Protein AF-A0A1G1ZA87-F1 (afdb_monomer_lite)

Secondary structure (DSSP, 8-state):
-EEPPSEE-TTSSSEE-TT-EEEEEEEEEEEEES-B--TTS-SSS---------BTTTTB--S----GGGGB-TT-EEEEEEEEEEEE-GGGEEEEEETTS-TTTSEEE--

Radius of gyration: 16.91 Å; chains: 1; bounding box: 43×26×42 Å

Sequence (111 aa):
MFTTYAGTSPSGYSTVSEGVTGSIVGGYVVSVHGTFNAGNLPTDGYLGTFDRECDPDTSSCPGFYQTWTNYFETGFTWDYVDWGWVYKAGNNGTWLNQDNVAAADSGDITD

pLDDT: mean 91.12, std 5.93, range [71.5, 97.44]

Foldseek 3Di:
DDWDDWDQWQLNPATAHTGQDWDKDWFFDKDKAADFACDPHDPDDDQDDDDQPQDPVVSHRDDDGDDPVNRGDPPMDMDTPWIWMWTDSDVQWIAIDTPPDDSVRRIIGHD

Structure (mmCIF, N/CA/C/O backbone):
data_AF-A0A1G1ZA87-F1
#
_entry.id   AF-A0A1G1ZA87-F1
#
loop_
_atom_site.group_PDB
_atom_site.id
_atom_site.type_symbol
_atom_site.label_atom_id
_atom_site.label_alt_id
_atom_site.label_comp_id
_atom_site.label_asym_id
_atom_site.label_entity_id
_atom_site.label_seq_id
_atom_site.pdbx_PDB_ins_code
_atom_site.Cartn_x
_atom_site.Cartn_y
_atom_site.Cartn_z
_atom_site.occupancy
_atom_site.B_iso_or_equiv
_atom_site.auth_seq_id
_atom_site.auth_comp_id
_atom_site.auth_asym_id
_atom_site.auth_atom_id
_atom_site.pdbx_PDB_model_num
ATOM 1 N N . MET A 1 1 ? 4.746 -0.055 10.802 1.00 86.44 1 MET A N 1
ATOM 2 C CA . MET A 1 1 ? 3.896 0.312 11.958 1.00 86.44 1 MET A CA 1
ATOM 3 C C . MET A 1 1 ? 2.982 1.435 11.496 1.00 86.44 1 MET A C 1
ATOM 5 O O . MET A 1 1 ? 3.328 2.075 10.512 1.00 86.44 1 MET A O 1
ATOM 9 N N . PHE A 1 2 ? 1.831 1.639 12.128 1.00 89.19 2 PHE A N 1
ATOM 10 C CA . PHE A 1 2 ? 1.003 2.828 11.913 1.00 89.19 2 PHE A CA 1
ATOM 11 C C . PHE A 1 2 ? 0.558 3.404 13.259 1.00 89.19 2 PHE A C 1
ATOM 13 O O . PHE A 1 2 ? 0.548 2.678 14.259 1.00 89.19 2 PHE A O 1
ATOM 20 N N . THR A 1 3 ? 0.149 4.669 13.230 1.00 91.38 3 THR A N 1
ATOM 21 C CA . THR A 1 3 ? -0.517 5.380 14.324 1.00 91.38 3 THR A CA 1
ATOM 22 C C . THR A 1 3 ? -1.748 6.076 13.748 1.00 91.38 3 THR A C 1
ATOM 24 O O . THR A 1 3 ? -1.669 6.637 12.656 1.00 91.38 3 THR A O 1
ATOM 27 N N . THR A 1 4 ? -2.890 5.999 14.427 1.00 91.75 4 THR A N 1
ATOM 28 C CA . THR A 1 4 ? -4.134 6.643 13.985 1.00 91.75 4 THR A CA 1
ATOM 29 C C . THR A 1 4 ? -4.162 8.128 14.320 1.00 91.75 4 THR A C 1
ATOM 31 O O . THR A 1 4 ? -3.604 8.569 15.327 1.00 91.75 4 THR A O 1
ATOM 34 N N . TYR A 1 5 ? -4.901 8.873 13.503 1.00 90.50 5 TYR A N 1
ATOM 35 C CA . TYR A 1 5 ? -5.414 10.198 13.836 1.00 90.50 5 TYR A CA 1
ATOM 36 C C . TYR A 1 5 ? -6.838 10.062 14.375 1.00 90.50 5 TYR A C 1
ATOM 38 O O . TYR A 1 5 ? -7.551 9.130 13.998 1.00 90.50 5 TYR A O 1
ATOM 46 N N . ALA A 1 6 ? -7.254 10.986 15.241 1.00 93.75 6 ALA A N 1
ATOM 47 C CA . ALA A 1 6 ? -8.618 10.988 15.754 1.00 93.75 6 ALA A CA 1
ATOM 48 C C . ALA A 1 6 ? -9.621 11.263 14.623 1.00 93.75 6 ALA A C 1
ATOM 50 O O . ALA A 1 6 ? -9.469 12.230 13.875 1.00 93.75 6 ALA A O 1
ATOM 51 N N . GLY A 1 7 ? -10.671 10.451 14.518 1.00 93.12 7 GLY A N 1
ATOM 52 C CA . GLY A 1 7 ? -11.695 10.656 13.499 1.00 93.12 7 GLY A CA 1
ATOM 53 C C . GLY A 1 7 ? -12.652 9.487 13.331 1.00 93.12 7 GLY A C 1
ATOM 54 O O . GLY A 1 7 ? -12.770 8.617 14.193 1.00 93.12 7 GLY A O 1
ATOM 55 N N . THR A 1 8 ? -13.358 9.485 12.203 1.00 94.75 8 THR A N 1
ATOM 56 C CA . THR A 1 8 ? -14.202 8.363 11.788 1.00 94.75 8 THR A CA 1
ATOM 57 C C . THR A 1 8 ? -13.342 7.111 11.611 1.00 94.75 8 THR A C 1
ATOM 59 O O . THR A 1 8 ? -12.317 7.149 10.932 1.00 94.75 8 THR A O 1
ATOM 62 N N . SER A 1 9 ? -13.767 6.007 12.222 1.00 93.75 9 SER A N 1
ATOM 63 C CA . SER A 1 9 ? -13.155 4.683 12.041 1.00 93.75 9 SER A CA 1
ATOM 64 C C . SER A 1 9 ? -13.160 4.256 10.562 1.00 93.75 9 SER A C 1
ATOM 66 O O . SER A 1 9 ? -14.030 4.706 9.807 1.00 93.75 9 SER A O 1
ATOM 68 N N . PRO A 1 10 ? -12.238 3.382 10.120 1.00 92.12 10 PRO A N 1
ATOM 69 C CA . PRO A 1 10 ? -12.184 2.939 8.727 1.00 92.12 10 PRO A CA 1
ATOM 70 C C . PRO A 1 10 ? -13.489 2.343 8.178 1.00 92.12 10 PRO A C 1
ATOM 72 O O . PRO A 1 10 ? -13.784 2.524 6.997 1.00 92.12 10 PRO A O 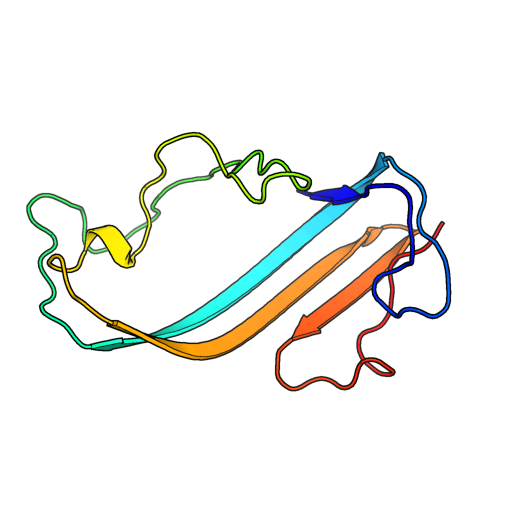1
ATOM 75 N N . SER A 1 11 ? -14.290 1.668 9.011 1.00 89.12 11 SER A N 1
ATOM 76 C CA . SER A 1 11 ? -15.594 1.135 8.586 1.00 89.12 11 SER A CA 1
ATOM 77 C C . SER A 1 11 ? -16.661 2.213 8.351 1.00 89.12 11 SER A C 1
ATOM 79 O O . SER A 1 11 ? -17.671 1.961 7.694 1.00 89.12 11 SER A O 1
ATOM 81 N N . GLY A 1 12 ? -16.468 3.413 8.903 1.00 89.69 12 GLY A N 1
ATOM 82 C CA . GLY A 1 12 ? -17.453 4.490 8.879 1.00 89.69 12 GLY A CA 1
ATOM 83 C C . GLY A 1 12 ? -18.552 4.386 9.942 1.00 89.69 12 GLY A C 1
ATOM 84 O O . GLY A 1 12 ? -19.368 5.302 10.037 1.00 89.69 12 GLY A O 1
ATOM 85 N N . TYR A 1 13 ? -18.593 3.318 10.749 1.00 88.44 13 TYR A N 1
ATOM 86 C CA . TYR A 1 13 ? -19.673 3.081 11.721 1.00 88.44 13 TYR A CA 1
ATOM 87 C C . TYR A 1 13 ? -19.356 3.548 13.151 1.00 88.44 13 TYR A C 1
ATOM 89 O O . TYR A 1 13 ? -20.256 3.595 13.990 1.00 88.44 13 TYR A O 1
ATOM 97 N N . SER A 1 14 ? -18.101 3.901 13.433 1.00 92.38 14 SER A N 1
ATOM 98 C CA . SER A 1 14 ? -17.620 4.356 14.744 1.00 92.38 14 SER A CA 1
ATOM 99 C C . SER A 1 14 ? -16.551 5.454 14.607 1.00 92.38 14 SER A C 1
ATOM 101 O O . SER A 1 14 ? -16.317 5.991 13.519 1.00 92.38 14 SER A O 1
ATOM 103 N N . THR A 1 15 ? -15.869 5.769 15.704 1.00 95.25 15 THR A N 1
ATOM 104 C CA . THR A 1 15 ? -14.675 6.616 15.761 1.00 95.25 15 THR A CA 1
ATOM 105 C C . THR A 1 15 ? -13.455 5.829 16.230 1.00 95.25 15 THR A C 1
ATOM 107 O O . THR A 1 15 ? -13.580 4.788 16.875 1.00 95.25 15 THR A O 1
ATOM 110 N N . VAL A 1 16 ? -12.277 6.362 15.930 1.00 95.38 16 VAL A N 1
ATOM 111 C CA . VAL A 1 16 ? -10.995 5.931 16.489 1.00 95.38 16 VAL A CA 1
ATOM 112 C C . VAL A 1 16 ? -10.287 7.149 17.070 1.00 95.38 16 VAL A C 1
ATOM 114 O O . VAL A 1 16 ? -10.319 8.230 16.475 1.00 95.38 16 VAL A O 1
ATOM 117 N N . SER A 1 17 ? -9.682 7.002 18.243 1.00 94.75 17 SER A N 1
ATOM 118 C CA . SER A 1 17 ? -8.891 8.048 18.880 1.00 94.75 17 SER A CA 1
ATOM 119 C C . SER A 1 17 ? -7.532 8.188 18.204 1.00 94.75 17 SER A C 1
ATOM 121 O O . SER A 1 17 ? -7.028 7.281 17.538 1.00 94.75 17 SER A O 1
ATOM 123 N N . GLU A 1 18 ? -6.911 9.348 18.390 1.00 94.19 18 GLU A N 1
ATOM 124 C CA . GLU A 1 18 ? -5.513 9.543 18.027 1.00 94.19 18 GLU A CA 1
ATOM 125 C C . GLU A 1 18 ? -4.619 8.627 18.872 1.00 94.19 18 GLU A C 1
ATOM 127 O O . GLU A 1 18 ? -4.842 8.450 20.071 1.00 94.19 18 GLU A O 1
ATOM 132 N N . GLY A 1 19 ? -3.582 8.063 18.254 1.00 93.56 19 GLY A N 1
ATOM 133 C CA . GLY A 1 19 ? -2.556 7.314 18.977 1.00 93.56 19 GLY A CA 1
ATOM 134 C C . GLY A 1 19 ? -2.798 5.809 19.098 1.00 93.56 19 GLY A C 1
ATOM 135 O O . GLY A 1 19 ? -1.963 5.127 19.696 1.00 93.56 19 GLY A O 1
ATOM 136 N N . VAL A 1 20 ? -3.865 5.250 18.512 1.00 94.88 20 VAL A N 1
ATOM 137 C CA . VAL A 1 20 ? -3.977 3.791 18.358 1.00 94.88 20 VAL A CA 1
ATOM 138 C C . VAL A 1 20 ? -2.857 3.334 17.429 1.00 94.88 20 VAL A C 1
ATOM 140 O O . VAL A 1 20 ? -2.709 3.831 16.312 1.00 94.88 20 VAL A O 1
ATOM 143 N N . THR A 1 21 ? -2.038 2.396 17.900 1.00 94.56 21 THR A N 1
ATOM 144 C CA . THR A 1 21 ? -0.871 1.910 17.156 1.00 94.56 21 THR A CA 1
ATOM 145 C C . THR A 1 21 ? -1.070 0.486 16.679 1.00 94.56 21 THR A C 1
ATOM 147 O O . THR A 1 21 ? -1.794 -0.310 17.279 1.00 94.56 21 THR A O 1
ATOM 150 N N . GLY A 1 22 ? -0.397 0.138 15.587 1.00 94.19 22 GLY A N 1
ATOM 151 C CA . GLY A 1 22 ? -0.505 -1.204 15.049 1.00 94.19 22 GLY A CA 1
ATOM 152 C C . GLY A 1 22 ? 0.518 -1.556 13.985 1.00 94.19 22 GLY A C 1
ATOM 153 O O . GLY A 1 22 ? 1.466 -0.825 13.679 1.00 94.19 22 GLY A O 1
ATOM 154 N N . SER A 1 23 ? 0.314 -2.733 13.405 1.00 94.75 23 SER A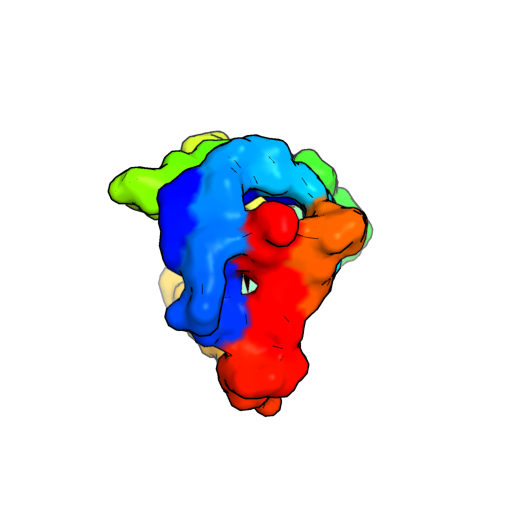 N 1
ATOM 155 C CA . SER A 1 23 ? 1.089 -3.220 12.266 1.00 94.75 23 SER A CA 1
ATOM 156 C C . 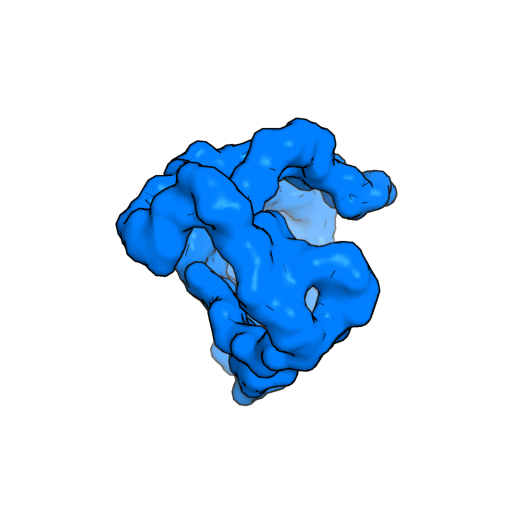SER A 1 23 ? 0.241 -3.201 11.005 1.00 94.75 23 SER A C 1
ATOM 158 O O . SER A 1 23 ? -0.957 -3.464 11.048 1.00 94.75 23 SER A O 1
ATOM 160 N N . ILE A 1 24 ? 0.885 -2.891 9.886 1.00 93.19 24 ILE A N 1
ATOM 161 C CA . ILE A 1 24 ? 0.299 -2.973 8.555 1.00 93.19 24 ILE A CA 1
ATOM 162 C C . ILE A 1 24 ? 1.074 -4.035 7.783 1.00 93.19 24 ILE A C 1
ATOM 164 O O . ILE A 1 24 ? 2.307 -4.053 7.817 1.00 93.19 24 ILE A O 1
ATOM 168 N N . VAL A 1 25 ? 0.356 -4.939 7.125 1.00 95.00 25 VAL A N 1
ATOM 169 C CA . VAL A 1 25 ? 0.937 -5.944 6.231 1.00 95.00 25 VAL A CA 1
ATOM 170 C C . VAL A 1 25 ? 0.117 -5.963 4.959 1.00 95.00 25 VAL A C 1
ATOM 172 O O . VAL A 1 25 ? -1.106 -6.031 5.020 1.00 95.00 25 VAL A O 1
ATOM 175 N N . GLY A 1 26 ? 0.779 -5.909 3.814 1.00 94.44 26 GLY A N 1
ATOM 176 C CA . GLY A 1 26 ? 0.094 -5.900 2.536 1.00 94.44 26 GLY A CA 1
ATOM 177 C C . GLY A 1 26 ? 1.024 -5.556 1.395 1.00 94.44 26 GLY A C 1
ATOM 178 O O . GLY A 1 26 ? 2.250 -5.575 1.537 1.00 94.44 26 GLY A O 1
ATOM 179 N N . GLY A 1 27 ? 0.414 -5.251 0.264 1.00 93.56 27 GLY A N 1
ATOM 180 C CA . GLY A 1 27 ? 1.113 -4.897 -0.950 1.00 93.56 27 GLY A CA 1
ATOM 181 C C . GLY A 1 27 ? 0.142 -4.728 -2.101 1.00 93.56 27 GLY A C 1
ATOM 182 O O . GLY A 1 27 ? -1.075 -4.665 -1.928 1.00 93.56 27 GLY A O 1
ATOM 183 N N . TYR A 1 28 ? 0.712 -4.650 -3.290 1.00 94.62 28 TYR A N 1
ATOM 184 C CA . TYR A 1 28 ? -0.038 -4.512 -4.521 1.00 94.62 28 TYR A CA 1
ATOM 185 C C . TYR A 1 28 ? 0.692 -5.204 -5.659 1.00 94.62 28 TYR A C 1
ATOM 187 O O . TYR A 1 28 ? 1.914 -5.367 -5.640 1.00 94.62 28 TYR A O 1
ATOM 195 N N . VAL A 1 29 ? -0.084 -5.570 -6.668 1.00 94.69 29 VAL A N 1
ATOM 196 C CA . VAL A 1 29 ? 0.388 -6.031 -7.964 1.00 94.69 29 VAL A CA 1
ATOM 197 C C . VAL A 1 29 ? 0.019 -4.966 -8.983 1.00 94.69 29 VAL A C 1
ATOM 199 O O . VAL A 1 29 ? -1.116 -4.490 -9.023 1.00 94.69 29 VAL A O 1
ATOM 202 N N . VAL A 1 30 ? 0.985 -4.586 -9.812 1.00 95.62 30 VAL A N 1
ATOM 203 C CA . VAL A 1 30 ? 0.787 -3.608 -10.885 1.00 95.62 30 VAL A CA 1
ATOM 204 C C . VAL A 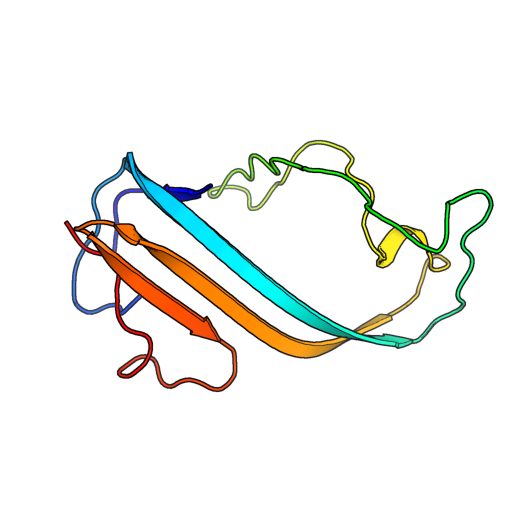1 30 ? 1.198 -4.195 -12.225 1.00 95.62 30 VAL A C 1
ATOM 206 O O . VAL A 1 30 ? 2.132 -4.994 -12.305 1.00 95.62 30 VAL A O 1
ATOM 209 N N . SER A 1 31 ? 0.513 -3.765 -13.279 1.00 96.56 31 SER A N 1
ATOM 210 C CA . SER A 1 31 ? 0.984 -3.907 -14.655 1.00 96.56 31 SER A CA 1
ATOM 211 C C . SER A 1 31 ? 1.723 -2.633 -15.029 1.00 96.56 31 SER A C 1
ATOM 213 O O . SER A 1 31 ? 1.177 -1.544 -14.883 1.00 96.56 31 SER A O 1
ATOM 215 N N . VAL A 1 32 ? 2.971 -2.756 -15.479 1.00 96.81 32 VAL A N 1
ATOM 216 C CA . VAL A 1 32 ? 3.801 -1.605 -15.857 1.00 96.81 32 VAL A CA 1
ATOM 217 C C . VAL A 1 32 ? 3.930 -1.545 -17.374 1.00 96.81 32 VAL A C 1
ATOM 219 O O . VAL A 1 32 ? 4.263 -2.539 -18.021 1.00 96.81 32 VAL A O 1
ATOM 222 N N . HIS A 1 33 ? 3.699 -0.363 -17.936 1.00 97.00 33 HIS A N 1
ATOM 223 C CA . HIS A 1 33 ? 3.814 -0.073 -19.357 1.00 97.00 33 HIS A CA 1
ATOM 224 C C . HIS A 1 33 ? 4.947 0.933 -19.573 1.00 97.00 33 HIS A C 1
ATOM 226 O O . HIS A 1 33 ? 4.799 2.134 -19.352 1.00 97.00 33 HIS A O 1
ATOM 232 N N . GLY A 1 34 ? 6.109 0.437 -19.986 1.00 96.00 34 GLY A N 1
ATOM 233 C CA . GLY A 1 34 ? 7.292 1.261 -20.209 1.00 96.00 34 GLY A CA 1
ATOM 234 C C . GLY A 1 34 ? 8.546 0.424 -20.424 1.00 96.00 34 GLY A C 1
ATOM 235 O O . GLY A 1 34 ? 8.487 -0.804 -20.515 1.00 96.00 34 GLY A O 1
ATOM 236 N N . THR A 1 35 ? 9.689 1.098 -20.495 1.00 97.44 35 THR A N 1
ATOM 237 C CA . THR A 1 35 ? 10.995 0.452 -20.646 1.00 97.44 35 THR A CA 1
ATOM 238 C C . THR A 1 35 ? 11.583 0.148 -19.274 1.00 97.44 35 THR A C 1
ATOM 240 O O . THR A 1 35 ? 11.813 1.064 -18.483 1.00 97.44 35 THR A O 1
ATOM 243 N N . PHE A 1 36 ? 11.859 -1.127 -19.000 1.00 96.12 36 PHE A N 1
ATOM 244 C CA . PHE A 1 36 ? 12.657 -1.519 -17.841 1.00 96.12 36 PHE A CA 1
ATOM 245 C C . PHE A 1 36 ? 14.117 -1.098 -18.046 1.00 96.12 36 PHE A C 1
ATOM 247 O O . PHE A 1 36 ? 14.758 -1.502 -19.017 1.00 96.12 36 PHE A O 1
ATOM 254 N N . ASN A 1 37 ? 14.645 -0.304 -17.120 1.00 95.75 37 ASN A N 1
ATOM 255 C CA . ASN A 1 37 ? 16.023 0.165 -17.102 1.00 95.75 37 ASN A CA 1
ATOM 256 C C . ASN A 1 37 ? 16.490 0.308 -15.648 1.00 95.75 37 ASN A C 1
ATOM 258 O O . ASN A 1 37 ? 16.277 1.328 -14.998 1.00 95.75 37 ASN A O 1
ATOM 262 N N . ALA A 1 38 ? 17.139 -0.736 -15.135 1.00 93.06 38 ALA A N 1
ATOM 263 C CA . ALA A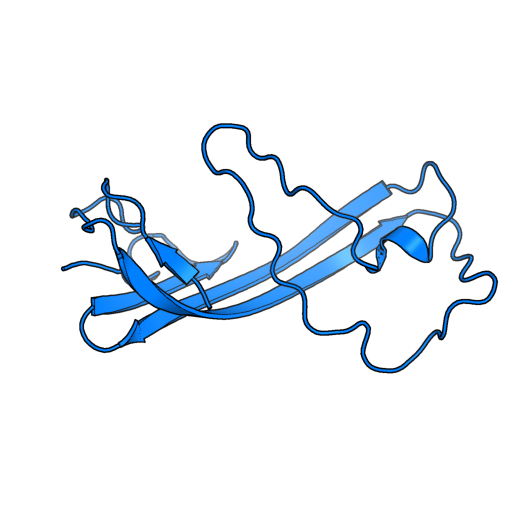 1 38 ? 17.649 -0.752 -13.767 1.00 93.06 38 ALA A CA 1
ATOM 264 C C . ALA A 1 38 ? 18.933 0.078 -13.578 1.00 93.06 38 ALA A C 1
ATOM 266 O O . ALA A 1 38 ? 19.349 0.303 -12.444 1.00 93.06 38 ALA A O 1
ATOM 267 N N . GLY A 1 39 ? 19.607 0.511 -14.652 1.00 92.81 39 GLY A N 1
ATOM 268 C CA . GLY A 1 39 ? 20.936 1.120 -14.555 1.00 92.81 39 GLY A CA 1
ATOM 269 C C . GLY A 1 39 ? 21.910 0.248 -13.747 1.00 92.81 39 GLY A C 1
ATOM 270 O O . GLY A 1 39 ? 22.195 -0.884 -14.127 1.00 92.81 39 GLY A O 1
ATOM 271 N N . ASN A 1 40 ? 22.392 0.777 -12.617 1.00 91.94 40 ASN A N 1
ATOM 272 C CA . ASN A 1 40 ? 23.284 0.075 -11.679 1.00 91.94 40 ASN A CA 1
ATOM 273 C C . ASN A 1 40 ? 22.555 -0.494 -10.441 1.00 91.94 40 ASN A C 1
ATOM 275 O O . ASN A 1 40 ? 23.207 -0.897 -9.477 1.00 91.94 40 ASN A O 1
ATOM 279 N N . LEU A 1 41 ? 21.221 -0.467 -10.416 1.00 91.31 41 LEU A N 1
ATOM 280 C CA . LEU A 1 41 ? 20.428 -0.934 -9.282 1.00 91.31 41 LEU A CA 1
ATOM 281 C C . LEU A 1 41 ? 20.387 -2.473 -9.241 1.00 91.31 41 LEU A C 1
ATOM 283 O O . LEU A 1 41 ? 20.206 -3.100 -10.289 1.00 91.31 41 LEU A O 1
ATOM 287 N N . PRO A 1 42 ? 20.489 -3.102 -8.052 1.00 91.44 42 PRO A N 1
ATOM 288 C CA . PRO A 1 42 ? 20.233 -4.533 -7.900 1.00 91.44 42 PRO A CA 1
ATOM 289 C C . PRO A 1 42 ? 18.819 -4.876 -8.374 1.00 91.44 42 PRO A C 1
ATOM 291 O O . PRO A 1 42 ? 17.874 -4.178 -8.017 1.00 91.44 42 PRO A O 1
ATOM 294 N N . THR A 1 43 ? 18.664 -5.930 -9.174 1.00 92.31 43 THR A N 1
ATOM 295 C CA . THR A 1 43 ? 17.358 -6.335 -9.740 1.00 92.31 43 THR A CA 1
ATOM 296 C C . THR A 1 43 ? 16.649 -7.410 -8.918 1.00 92.31 43 THR A C 1
ATOM 298 O O . THR A 1 43 ? 15.515 -7.775 -9.220 1.00 92.31 43 THR A O 1
ATOM 301 N N . ASP A 1 44 ? 17.290 -7.868 -7.847 1.00 90.38 44 ASP A N 1
ATOM 302 C CA . ASP A 1 44 ? 16.753 -8.801 -6.872 1.00 90.38 44 ASP A CA 1
ATOM 303 C C . ASP A 1 44 ? 17.138 -8.375 -5.448 1.00 90.38 44 ASP A C 1
ATOM 305 O O . ASP A 1 44 ? 18.043 -7.563 -5.228 1.00 90.38 44 ASP A O 1
ATOM 309 N N . GLY A 1 45 ? 16.407 -8.917 -4.475 1.00 89.31 45 GLY A N 1
ATOM 310 C CA . GLY A 1 45 ? 16.668 -8.707 -3.057 1.00 89.31 45 GLY A CA 1
ATOM 311 C C . GLY A 1 45 ? 15.714 -7.726 -2.380 1.00 89.31 45 GLY A C 1
ATOM 312 O O . GLY A 1 45 ? 14.554 -7.569 -2.758 1.00 89.31 45 GLY A O 1
ATOM 313 N N . TYR A 1 46 ? 16.203 -7.126 -1.298 1.00 88.56 46 TYR A N 1
ATOM 314 C CA . TYR A 1 46 ? 15.431 -6.290 -0.386 1.00 88.56 46 TYR A CA 1
ATOM 315 C C . TYR A 1 46 ? 15.795 -4.818 -0.576 1.00 88.56 46 TYR A C 1
ATOM 317 O O . TYR A 1 46 ? 16.946 -4.442 -0.369 1.00 88.56 46 TYR A O 1
ATOM 325 N N . LEU A 1 47 ? 14.817 -3.980 -0.934 1.00 86.75 47 LEU A N 1
ATOM 326 C CA . LEU A 1 47 ? 15.046 -2.542 -1.133 1.00 86.75 47 LEU A CA 1
ATOM 327 C C . LEU A 1 47 ? 15.300 -1.788 0.176 1.00 86.75 47 LEU A C 1
ATOM 329 O O . LEU A 1 47 ? 15.926 -0.732 0.152 1.00 86.75 47 LEU A O 1
ATOM 333 N N . GLY A 1 48 ? 14.850 -2.327 1.309 1.00 87.12 48 GLY A N 1
ATOM 334 C CA . GLY A 1 48 ? 15.028 -1.712 2.619 1.00 87.12 48 GLY A CA 1
ATOM 335 C C . GLY A 1 48 ? 13.730 -1.594 3.409 1.00 87.12 48 GLY A C 1
ATOM 336 O O . GLY A 1 48 ? 12.635 -1.844 2.904 1.00 87.12 48 GLY A O 1
ATOM 337 N N . THR A 1 49 ? 13.883 -1.210 4.677 1.00 85.38 49 THR A N 1
ATOM 338 C CA . THR A 1 49 ? 12.775 -0.794 5.540 1.00 85.38 49 THR A CA 1
ATOM 339 C C . THR A 1 49 ? 12.686 0.719 5.462 1.00 85.38 49 THR A C 1
ATOM 341 O O . THR A 1 49 ? 13.674 1.395 5.742 1.00 85.38 49 THR A O 1
ATOM 344 N N . PHE A 1 50 ? 11.516 1.244 5.121 1.00 83.12 50 PHE A N 1
ATOM 345 C CA . PHE A 1 50 ? 11.289 2.682 5.045 1.00 83.12 50 PHE A CA 1
ATOM 346 C C . PHE A 1 50 ? 10.126 3.056 5.955 1.00 83.12 50 PHE A C 1
ATOM 348 O O . PHE A 1 50 ? 9.070 2.424 5.890 1.00 83.12 50 PHE A O 1
ATOM 355 N N . ASP A 1 51 ? 10.321 4.085 6.773 1.00 81.50 51 ASP A N 1
ATOM 356 C CA . ASP A 1 51 ? 9.211 4.856 7.315 1.00 81.50 51 ASP A CA 1
ATOM 357 C C . ASP A 1 51 ? 8.960 6.011 6.348 1.00 81.50 51 ASP A C 1
ATOM 359 O O . ASP A 1 51 ? 9.897 6.719 5.978 1.00 81.50 51 ASP A O 1
ATOM 363 N N . ARG A 1 52 ? 7.728 6.133 5.854 1.00 75.31 52 ARG A N 1
ATOM 364 C CA . ARG A 1 52 ? 7.399 7.185 4.889 1.00 75.31 52 ARG A CA 1
ATOM 365 C C . ARG A 1 52 ? 7.074 8.512 5.564 1.00 75.31 52 ARG A C 1
ATOM 367 O O . ARG A 1 52 ? 7.032 9.500 4.837 1.00 75.31 52 ARG A O 1
ATOM 374 N N . GLU A 1 53 ? 6.801 8.508 6.877 1.00 76.19 53 GLU A N 1
ATOM 375 C CA . GLU A 1 53 ? 6.403 9.686 7.667 1.00 76.19 53 GLU A CA 1
ATOM 376 C C . GLU A 1 53 ? 5.478 10.631 6.881 1.00 76.19 53 GLU A C 1
ATOM 378 O O . GLU A 1 53 ? 5.694 11.841 6.813 1.00 76.19 53 GLU A O 1
ATOM 383 N N . CYS A 1 54 ? 4.482 10.056 6.196 1.00 79.31 54 CYS A N 1
ATOM 384 C CA . CYS A 1 54 ? 3.612 10.839 5.335 1.00 79.31 54 CYS A CA 1
ATOM 385 C C . CYS A 1 54 ? 2.784 11.789 6.194 1.00 79.31 54 CYS A C 1
ATOM 387 O O . CYS A 1 54 ? 2.097 11.354 7.117 1.00 79.31 54 CYS A O 1
ATOM 389 N N . ASP A 1 55 ? 2.822 13.067 5.845 1.00 80.81 55 ASP A N 1
ATOM 390 C CA . ASP A 1 55 ? 1.934 14.070 6.399 1.00 80.81 55 ASP A CA 1
ATOM 391 C C . ASP A 1 55 ? 0.524 13.842 5.823 1.00 80.81 55 ASP A C 1
ATOM 393 O O . ASP A 1 55 ? 0.333 13.960 4.603 1.00 80.81 55 ASP A O 1
ATOM 397 N N . PRO A 1 56 ? -0.466 13.487 6.662 1.00 73.38 56 PRO A N 1
ATOM 398 C CA . PRO A 1 56 ? -1.825 13.223 6.205 1.00 73.38 56 PRO A CA 1
ATOM 399 C C . PRO A 1 56 ? -2.522 14.481 5.674 1.00 73.38 56 PRO A C 1
ATOM 401 O O . PRO A 1 56 ? -3.376 14.361 4.797 1.00 73.38 56 PRO A O 1
ATOM 404 N N . ASP A 1 57 ? -2.152 15.674 6.150 1.00 80.12 57 ASP A N 1
ATOM 405 C CA . ASP A 1 57 ? -2.814 16.931 5.792 1.00 80.12 57 ASP A CA 1
ATOM 406 C C . ASP A 1 57 ? -2.398 17.393 4.394 1.00 80.12 57 ASP A C 1
ATOM 408 O O . ASP A 1 57 ? -3.183 17.991 3.655 1.00 80.12 57 ASP A O 1
ATOM 412 N N . THR A 1 58 ? -1.156 17.094 4.004 1.00 83.56 58 THR A N 1
ATOM 413 C CA . THR A 1 58 ? -0.600 17.477 2.699 1.00 83.56 58 THR A CA 1
ATOM 414 C C . THR A 1 58 ? -0.479 16.314 1.719 1.00 83.56 58 THR A C 1
ATOM 416 O O . THR A 1 58 ? -0.168 16.537 0.548 1.00 83.56 58 THR A O 1
ATOM 419 N N . SER A 1 59 ? -0.718 15.075 2.167 1.00 77.44 59 SER A N 1
ATOM 420 C CA . SER A 1 59 ? -0.434 13.846 1.408 1.00 77.44 59 SER A CA 1
ATOM 421 C C . SER A 1 59 ? 1.016 13.774 0.901 1.00 77.44 59 SER A C 1
ATOM 423 O O . SER A 1 59 ? 1.313 13.120 -0.102 1.00 77.44 59 SER A O 1
ATOM 425 N N . SER A 1 60 ? 1.929 14.469 1.582 1.00 82.81 60 SER A N 1
ATOM 426 C CA . SER A 1 60 ? 3.347 14.515 1.252 1.00 82.81 60 SER A CA 1
ATOM 427 C C . SER A 1 60 ? 4.094 13.481 2.079 1.00 82.81 60 SER A C 1
ATOM 429 O O . SER A 1 60 ? 3.971 13.453 3.297 1.00 82.81 60 SER A O 1
ATOM 431 N N . CYS A 1 61 ? 4.904 12.652 1.429 1.00 83.44 61 CYS A N 1
ATOM 432 C CA . CYS A 1 61 ? 5.797 11.708 2.097 1.00 83.44 61 CYS A CA 1
ATOM 433 C C . CYS A 1 61 ? 7.240 12.169 1.855 1.00 83.44 61 CYS A C 1
ATOM 435 O O . CYS A 1 61 ? 7.824 11.788 0.833 1.00 83.44 61 CYS A O 1
ATOM 437 N N . PRO A 1 62 ? 7.787 13.062 2.701 1.00 79.69 62 PRO A N 1
ATOM 438 C CA . PRO A 1 62 ? 9.112 13.627 2.490 1.00 79.69 62 PRO A CA 1
ATOM 439 C C . PRO A 1 62 ? 10.203 12.548 2.551 1.00 79.69 62 PRO A C 1
ATOM 441 O O . PRO A 1 62 ? 10.107 11.567 3.280 1.00 79.69 62 PRO A O 1
ATOM 444 N N . GLY A 1 63 ? 11.275 12.758 1.784 1.00 75.56 63 GLY A N 1
ATOM 445 C CA . GLY A 1 63 ? 12.408 11.835 1.697 1.00 75.56 63 GLY A CA 1
ATOM 446 C C . GLY A 1 63 ? 12.416 10.990 0.421 1.00 75.56 63 GLY A C 1
ATOM 447 O O . GLY A 1 63 ? 11.389 10.730 -0.201 1.00 75.56 63 GLY A O 1
ATOM 448 N N . PHE A 1 64 ? 13.617 10.585 0.005 1.00 71.50 64 PHE A N 1
ATOM 449 C CA . PHE A 1 64 ? 13.794 9.636 -1.091 1.00 71.50 64 PHE A CA 1
ATOM 450 C C . PHE A 1 64 ? 13.890 8.223 -0.521 1.00 71.50 64 PHE A C 1
ATOM 452 O O . PHE A 1 64 ? 14.753 7.945 0.311 1.00 71.50 64 PHE A O 1
ATOM 459 N N . TYR A 1 65 ? 13.049 7.322 -1.013 1.00 83.62 65 TYR A N 1
ATOM 460 C CA . TYR A 1 65 ? 13.166 5.888 -0.784 1.00 83.62 65 TYR A CA 1
ATOM 461 C C . TYR A 1 65 ? 13.097 5.171 -2.127 1.00 83.62 65 TYR A C 1
ATOM 463 O O . TYR A 1 65 ? 12.287 5.511 -2.992 1.00 83.62 65 TYR A O 1
ATOM 471 N N . GLN A 1 66 ? 13.969 4.181 -2.300 1.00 85.50 66 GLN A N 1
ATOM 472 C CA . GLN A 1 66 ? 13.995 3.366 -3.504 1.00 85.50 66 GLN A CA 1
ATOM 473 C C . GLN A 1 66 ? 12.680 2.581 -3.605 1.00 85.50 66 GLN A C 1
ATOM 475 O O . GLN A 1 66 ? 12.285 1.877 -2.676 1.00 85.50 66 GLN A O 1
ATOM 480 N N . THR A 1 67 ? 12.008 2.677 -4.744 1.00 88.19 67 THR A N 1
ATOM 481 C CA . THR A 1 67 ? 10.812 1.898 -5.068 1.00 88.19 67 THR A CA 1
ATOM 482 C C . THR A 1 67 ? 10.978 1.221 -6.422 1.00 88.19 67 THR A C 1
ATOM 484 O O . THR A 1 67 ? 11.923 1.486 -7.166 1.00 88.19 67 THR A O 1
ATOM 487 N N . TRP A 1 68 ? 10.034 0.353 -6.775 1.00 89.69 68 TRP A N 1
ATOM 488 C CA . TRP A 1 68 ? 10.019 -0.300 -8.081 1.00 89.69 68 TRP A CA 1
ATOM 489 C C . TRP A 1 68 ? 9.958 0.701 -9.253 1.00 89.69 68 TRP A C 1
ATOM 491 O O . TRP A 1 68 ? 10.425 0.376 -10.340 1.00 89.69 68 TRP A O 1
ATOM 501 N N . THR A 1 69 ? 9.459 1.930 -9.054 1.00 91.94 69 THR A N 1
ATOM 502 C CA . THR A 1 69 ? 9.380 2.945 -10.124 1.00 91.94 69 THR A CA 1
ATOM 503 C C . THR A 1 69 ? 10.754 3.398 -10.608 1.00 91.94 69 THR A C 1
ATOM 505 O O . THR A 1 69 ? 10.902 3.809 -11.754 1.00 91.94 69 THR A O 1
ATOM 508 N N . ASN A 1 70 ? 11.784 3.274 -9.767 1.00 92.50 70 ASN A N 1
ATOM 509 C CA . ASN A 1 70 ? 13.156 3.625 -10.118 1.00 92.50 70 ASN A CA 1
ATOM 510 C C . ASN A 1 70 ? 13.790 2.669 -11.146 1.00 92.50 70 ASN A C 1
ATOM 512 O O . ASN A 1 70 ? 14.884 2.952 -11.622 1.00 92.50 70 ASN A O 1
ATOM 516 N N . TYR A 1 71 ? 13.134 1.550 -11.467 1.00 94.50 71 TYR A N 1
ATOM 517 C CA . TYR A 1 71 ? 13.596 0.554 -12.438 1.00 94.50 71 TYR A CA 1
ATOM 518 C C . TYR A 1 71 ? 13.043 0.780 -13.849 1.00 94.50 71 TYR A C 1
ATOM 520 O O . TYR A 1 71 ? 13.237 -0.064 -14.724 1.00 94.50 71 TYR A O 1
ATOM 528 N N . PHE A 1 72 ? 12.332 1.883 -14.079 1.00 96.19 72 PHE A N 1
ATOM 529 C CA . PHE A 1 72 ? 11.716 2.200 -15.361 1.00 96.19 72 PHE A CA 1
ATOM 530 C C . PHE A 1 72 ? 12.130 3.591 -15.835 1.00 96.19 72 PHE A C 1
ATOM 532 O O . PHE A 1 72 ? 12.362 4.501 -15.037 1.00 96.19 72 PHE A O 1
ATOM 539 N N . GLU A 1 73 ? 12.226 3.754 -17.152 1.00 96.06 73 GLU A N 1
ATOM 540 C CA . GLU A 1 73 ? 12.498 5.057 -17.761 1.00 96.06 73 GLU A CA 1
ATOM 541 C C . GLU A 1 73 ? 11.367 6.053 -17.486 1.00 96.06 73 GLU A C 1
ATOM 543 O O . GLU A 1 73 ? 10.206 5.679 -17.300 1.00 96.06 73 GLU A O 1
ATOM 548 N N . THR A 1 74 ? 11.693 7.348 -17.478 1.00 94.00 74 THR A N 1
ATOM 549 C CA . THR A 1 74 ? 10.687 8.398 -17.297 1.00 94.00 74 THR A CA 1
ATOM 550 C C . THR A 1 74 ? 9.605 8.307 -18.376 1.00 94.00 74 THR A C 1
ATOM 552 O O . THR A 1 74 ? 9.882 8.043 -19.543 1.00 94.00 74 THR A O 1
ATOM 555 N N . GLY A 1 75 ? 8.349 8.533 -17.983 1.00 94.69 75 GLY A N 1
ATOM 556 C CA . GLY A 1 75 ? 7.198 8.406 -18.882 1.00 94.69 75 GLY A CA 1
ATOM 557 C C . GLY A 1 75 ? 6.564 7.013 -18.924 1.00 94.69 75 GLY A C 1
ATOM 558 O O . GLY A 1 75 ? 5.614 6.825 -19.681 1.00 94.69 75 GLY A O 1
ATOM 559 N N . PHE A 1 76 ? 7.030 6.057 -18.111 1.00 97.00 76 PHE A N 1
ATOM 560 C CA . PHE A 1 76 ? 6.282 4.823 -17.871 1.00 97.00 76 PHE A CA 1
ATOM 561 C C . PHE A 1 76 ? 4.902 5.122 -17.259 1.00 97.00 76 PHE A C 1
ATOM 563 O O . PHE A 1 76 ? 4.733 6.080 -16.498 1.00 97.00 76 PHE A O 1
ATOM 570 N N . THR A 1 77 ? 3.923 4.274 -17.558 1.00 97.12 77 THR A N 1
ATOM 571 C CA . THR A 1 77 ? 2.622 4.250 -16.879 1.00 97.12 77 THR A CA 1
ATOM 572 C C . THR A 1 77 ? 2.424 2.913 -16.182 1.00 97.12 77 THR A C 1
ATOM 574 O O . THR A 1 77 ? 3.174 1.957 -16.403 1.00 97.12 77 THR A O 1
ATOM 577 N N . TRP A 1 78 ? 1.442 2.843 -15.293 1.00 96.25 78 TRP A N 1
ATOM 578 C CA . TRP A 1 78 ? 1.131 1.623 -14.568 1.00 96.25 78 TRP A CA 1
ATOM 579 C C . TRP A 1 78 ? -0.320 1.617 -14.105 1.00 96.25 78 TRP A C 1
ATOM 581 O O . TRP A 1 78 ? -0.900 2.675 -13.861 1.00 96.25 78 TRP A O 1
ATOM 591 N N . ASP A 1 79 ? -0.853 0.414 -13.937 1.00 95.12 79 ASP A N 1
ATOM 592 C CA . ASP A 1 79 ? -2.216 0.167 -13.485 1.00 95.12 79 ASP A CA 1
ATOM 593 C C . ASP A 1 79 ? -2.205 -0.866 -12.355 1.00 95.12 79 ASP A C 1
ATOM 595 O O . ASP A 1 79 ? -1.447 -1.843 -12.400 1.00 95.12 79 ASP A O 1
ATOM 599 N N . TYR A 1 80 ? -3.042 -0.663 -11.335 1.00 92.62 80 TYR A N 1
ATOM 600 C CA . TYR A 1 80 ? -3.263 -1.678 -10.304 1.00 92.62 80 TYR A CA 1
ATOM 601 C C . TYR A 1 80 ? -3.981 -2.885 -10.905 1.00 92.62 80 TYR A C 1
ATOM 603 O O . TYR A 1 80 ? -5.007 -2.746 -11.566 1.00 92.62 80 TYR A O 1
ATOM 611 N N . VAL A 1 81 ? -3.434 -4.070 -10.646 1.00 95.00 81 VAL A N 1
ATOM 612 C CA . VAL A 1 81 ? -4.086 -5.351 -10.943 1.00 95.00 81 VAL A CA 1
ATOM 613 C C . VAL A 1 81 ? -4.859 -5.840 -9.723 1.00 95.00 81 VAL A C 1
ATOM 615 O O . VAL A 1 81 ? -5.967 -6.337 -9.874 1.00 95.00 81 VAL A O 1
ATOM 618 N N . ASP A 1 82 ? -4.254 -5.706 -8.541 1.00 94.38 82 ASP A N 1
ATOM 619 C CA . ASP A 1 82 ? -4.811 -6.090 -7.239 1.00 94.38 82 ASP A CA 1
ATOM 620 C C . ASP A 1 82 ? -4.022 -5.350 -6.142 1.00 94.38 82 ASP A C 1
ATOM 622 O O . ASP A 1 82 ? -2.827 -5.065 -6.314 1.00 94.38 82 ASP A O 1
ATOM 626 N N . TRP A 1 83 ? -4.653 -5.027 -5.018 1.00 95.38 83 TRP A N 1
ATOM 627 C CA . TRP A 1 83 ? -3.977 -4.475 -3.846 1.00 95.38 83 TRP A CA 1
ATOM 628 C C . TRP A 1 83 ? -4.754 -4.749 -2.567 1.00 95.38 83 TRP A C 1
ATOM 630 O O . TRP A 1 83 ? -5.978 -4.697 -2.548 1.00 95.38 83 TRP A O 1
ATOM 640 N N . GLY A 1 84 ? -4.035 -4.948 -1.462 1.00 95.88 84 GLY A N 1
ATOM 641 C CA . GLY A 1 84 ? -4.657 -5.162 -0.163 1.00 95.88 84 GLY A CA 1
ATOM 642 C C . GLY A 1 84 ? -3.709 -4.935 1.006 1.00 95.88 84 GLY A C 1
ATOM 643 O O . GLY A 1 84 ? -2.511 -5.222 0.932 1.00 95.88 84 GLY A O 1
ATOM 644 N N . TRP A 1 85 ? -4.269 -4.437 2.106 1.00 95.81 85 TRP A N 1
ATOM 645 C CA . TRP A 1 85 ? -3.571 -4.150 3.353 1.00 95.81 85 TRP A CA 1
ATOM 646 C C . TRP A 1 85 ? -4.404 -4.598 4.553 1.00 95.81 85 TRP A C 1
ATOM 648 O O . TRP A 1 85 ? -5.584 -4.277 4.671 1.00 95.81 85 TRP A O 1
ATOM 658 N N . VAL A 1 86 ? -3.766 -5.303 5.482 1.00 96.81 86 VAL A N 1
ATOM 659 C CA . VAL A 1 86 ? -4.338 -5.688 6.773 1.00 96.81 86 VAL A CA 1
ATOM 660 C C . VAL A 1 86 ? -3.706 -4.828 7.856 1.00 96.81 86 VAL A C 1
ATOM 662 O O . VAL A 1 86 ? -2.500 -4.913 8.106 1.00 96.81 86 VAL A O 1
ATOM 665 N N . TYR A 1 87 ? -4.536 -4.040 8.528 1.00 96.19 87 TYR A N 1
ATOM 666 C CA . TYR A 1 87 ? -4.166 -3.197 9.654 1.00 96.19 87 TYR A CA 1
ATOM 667 C C . TYR A 1 87 ? -4.565 -3.903 10.943 1.00 96.19 87 TYR A C 1
ATOM 669 O O . TYR A 1 87 ? -5.741 -4.162 11.174 1.00 96.19 87 TYR A O 1
ATOM 677 N N . LYS A 1 88 ? -3.585 -4.230 11.784 1.00 97.31 88 LYS A N 1
ATOM 678 C CA . LYS A 1 88 ? -3.791 -4.926 13.059 1.00 97.31 88 LYS A CA 1
ATOM 679 C C . LYS A 1 88 ? -3.467 -3.980 14.207 1.00 97.31 88 LYS A C 1
ATOM 681 O O . LYS A 1 88 ? -2.287 -3.695 14.429 1.00 97.31 88 LYS A O 1
ATOM 686 N N . ALA A 1 89 ? -4.497 -3.545 14.930 1.00 96.69 89 ALA A N 1
ATOM 687 C CA . ALA A 1 89 ? -4.414 -2.605 16.051 1.00 96.69 89 ALA A CA 1
ATOM 688 C C . ALA A 1 89 ? -4.452 -3.303 17.431 1.00 96.69 89 ALA A C 1
ATOM 690 O O . ALA A 1 89 ? -4.755 -2.695 18.452 1.00 96.69 89 ALA A O 1
ATOM 691 N N . GLY A 1 90 ? -4.180 -4.611 17.484 1.00 94.62 90 GLY A N 1
ATOM 692 C CA . GLY A 1 90 ? -4.240 -5.379 18.728 1.00 94.62 90 GLY A CA 1
ATOM 693 C C . GLY A 1 90 ? -5.670 -5.481 19.261 1.00 94.62 90 GLY A C 1
ATOM 694 O O . GLY A 1 90 ? -6.554 -5.971 18.561 1.00 94.62 90 GLY A O 1
ATOM 695 N N . ASN A 1 91 ? -5.893 -5.024 20.495 1.00 95.38 91 ASN A N 1
ATOM 696 C CA . ASN A 1 91 ? -7.217 -5.056 21.127 1.00 95.38 91 ASN A CA 1
ATOM 697 C C . ASN A 1 91 ? -8.212 -4.078 20.481 1.00 95.38 91 ASN A C 1
ATOM 699 O O . ASN A 1 91 ? -9.411 -4.229 20.687 1.00 95.38 91 ASN A O 1
ATOM 703 N N . ASN A 1 92 ? -7.719 -3.130 19.681 1.00 96.25 92 ASN A N 1
ATOM 704 C CA . ASN A 1 92 ? -8.510 -2.128 18.968 1.00 96.25 92 ASN A CA 1
ATOM 705 C C . ASN A 1 92 ? -9.047 -2.625 17.614 1.00 96.25 92 ASN A C 1
ATOM 707 O O . ASN A 1 92 ? -9.635 -1.858 16.863 1.00 96.25 92 ASN A O 1
ATOM 711 N N . GLY A 1 93 ? -8.844 -3.903 17.278 1.00 96.00 93 GLY A N 1
ATOM 712 C CA . GLY A 1 93 ? -9.444 -4.528 16.101 1.00 96.00 93 GLY A CA 1
ATOM 713 C C . GLY A 1 93 ? -8.493 -4.739 14.925 1.00 96.00 93 GLY A C 1
ATOM 714 O O . GLY A 1 93 ? -7.264 -4.631 15.017 1.00 96.00 93 GLY A O 1
ATOM 715 N N . THR A 1 94 ? -9.079 -5.156 13.808 1.00 96.56 94 THR A N 1
ATOM 716 C CA . THR A 1 94 ? -8.379 -5.421 12.552 1.00 96.56 94 THR A CA 1
ATOM 717 C C . THR A 1 94 ? -9.243 -4.958 11.396 1.00 96.56 94 THR A C 1
ATOM 719 O O . THR A 1 94 ? -10.410 -5.336 11.304 1.00 96.56 94 THR A O 1
ATOM 722 N N . TRP A 1 95 ? -8.631 -4.192 10.500 1.00 96.25 95 TRP A N 1
ATOM 723 C CA . TRP A 1 95 ? -9.262 -3.685 9.293 1.00 96.25 95 TRP A CA 1
ATOM 724 C C . TRP A 1 95 ? -8.535 -4.205 8.050 1.00 96.25 95 TRP A C 1
ATOM 726 O O . TRP A 1 95 ? -7.307 -4.121 7.947 1.00 96.25 95 TRP A O 1
ATOM 736 N N . LEU A 1 96 ? -9.300 -4.765 7.118 1.00 96.50 96 LEU A N 1
ATOM 737 C CA . LEU A 1 96 ? -8.887 -5.204 5.795 1.00 96.50 96 LEU A CA 1
ATOM 738 C C . LEU A 1 96 ? -9.298 -4.146 4.770 1.00 96.50 96 LEU A C 1
ATOM 740 O O . LEU A 1 96 ? -10.474 -3.995 4.437 1.00 96.50 96 LEU A O 1
ATOM 744 N N . ASN A 1 97 ? -8.298 -3.444 4.250 1.00 94.25 97 ASN A N 1
ATOM 745 C CA . ASN A 1 97 ? -8.448 -2.483 3.172 1.00 94.25 97 ASN A CA 1
ATOM 746 C C . ASN A 1 97 ? -8.016 -3.140 1.859 1.00 94.25 97 ASN A C 1
ATOM 748 O O . ASN A 1 97 ? -6.821 -3.355 1.654 1.00 94.25 97 ASN A O 1
ATOM 752 N N . GLN A 1 98 ? -8.970 -3.495 1.007 1.00 94.00 98 GLN A N 1
ATOM 753 C CA . GLN A 1 98 ? -8.720 -4.219 -0.237 1.00 94.00 98 GLN A CA 1
ATOM 754 C C . GLN A 1 98 ? -9.720 -3.776 -1.309 1.00 94.00 98 GLN A C 1
ATOM 756 O O . GLN A 1 98 ? -10.846 -3.399 -0.990 1.00 94.00 98 GLN A O 1
ATOM 761 N N . ASP A 1 99 ? -9.318 -3.832 -2.577 1.00 90.00 99 ASP A N 1
ATOM 762 C CA . ASP A 1 99 ? -10.139 -3.425 -3.724 1.00 90.00 99 ASP A CA 1
ATOM 763 C C . ASP A 1 99 ? -11.429 -4.239 -3.929 1.00 90.00 99 ASP A C 1
ATOM 765 O O . ASP A 1 99 ? -12.399 -3.732 -4.493 1.00 90.00 99 ASP A O 1
ATOM 769 N N . ASN A 1 100 ? -11.454 -5.489 -3.472 1.00 88.19 100 ASN A N 1
ATOM 770 C CA . ASN A 1 100 ? -12.508 -6.461 -3.754 1.00 88.19 100 ASN A CA 1
ATOM 771 C C . ASN A 1 100 ? -13.268 -6.942 -2.504 1.00 88.19 100 ASN A C 1
ATOM 773 O O . ASN A 1 100 ? -13.953 -7.966 -2.556 1.00 88.19 100 ASN A O 1
ATOM 777 N N . VAL A 1 101 ? -13.179 -6.205 -1.393 1.00 90.56 101 VAL A N 1
ATOM 778 C CA . VAL A 1 101 ? -13.887 -6.511 -0.142 1.00 90.56 101 VAL A CA 1
ATOM 779 C C . VAL A 1 101 ? -14.917 -5.424 0.146 1.00 90.56 101 VAL A C 1
ATOM 781 O O . VAL A 1 101 ? -14.622 -4.232 0.088 1.00 90.56 101 VAL A O 1
ATOM 784 N N . ALA A 1 102 ? -16.153 -5.828 0.446 1.00 88.44 102 ALA A N 1
ATOM 785 C CA . ALA A 1 102 ? -17.190 -4.883 0.834 1.00 88.44 102 ALA A CA 1
ATOM 786 C C . ALA A 1 102 ? -16.855 -4.258 2.194 1.00 88.44 102 ALA A C 1
ATOM 788 O O . ALA A 1 102 ? -16.445 -4.959 3.113 1.00 88.44 102 ALA A O 1
ATOM 789 N N . ALA A 1 103 ? -17.125 -2.960 2.362 1.00 83.44 103 ALA A N 1
ATOM 790 C CA . ALA A 1 103 ? -16.820 -2.243 3.605 1.00 83.44 103 ALA A CA 1
ATOM 791 C C . ALA A 1 103 ? -17.438 -2.890 4.863 1.00 83.44 103 ALA A C 1
ATOM 793 O O . ALA A 1 103 ? -16.862 -2.813 5.943 1.00 83.44 103 ALA A O 1
ATOM 794 N N . ALA A 1 104 ? -18.590 -3.559 4.731 1.00 86.69 104 ALA A N 1
ATOM 795 C CA . ALA A 1 104 ? -19.227 -4.290 5.829 1.00 86.69 104 ALA A CA 1
ATOM 796 C C . ALA A 1 104 ? -18.454 -5.555 6.264 1.00 86.69 104 ALA A C 1
ATOM 798 O O . ALA A 1 104 ? -18.589 -5.983 7.407 1.00 86.69 104 ALA A O 1
ATOM 799 N N . ASP A 1 105 ? -17.635 -6.119 5.374 1.00 92.00 105 ASP A N 1
ATOM 800 C CA . ASP A 1 105 ? -16.837 -7.329 5.597 1.00 92.00 105 ASP A CA 1
ATOM 801 C C . ASP A 1 105 ? -15.359 -7.008 5.893 1.00 92.00 105 ASP A C 1
ATOM 803 O O . ASP A 1 105 ? -14.594 -7.882 6.301 1.00 92.00 105 ASP A O 1
ATOM 807 N N . SER A 1 106 ? -14.952 -5.745 5.727 1.00 93.56 106 SER A N 1
ATOM 808 C CA . SER A 1 106 ? -13.586 -5.257 5.948 1.00 93.56 106 SER A CA 1
ATOM 809 C C . SER A 1 106 ? -13.146 -5.256 7.415 1.00 93.56 106 SER A C 1
ATOM 811 O O . SER A 1 106 ? -11.968 -5.050 7.692 1.00 93.56 106 SER A O 1
ATOM 813 N N . GLY A 1 107 ? -14.050 -5.466 8.373 1.00 94.94 107 GLY A N 1
ATOM 814 C CA . GLY A 1 107 ? -13.745 -5.249 9.788 1.00 94.94 107 GLY A CA 1
ATOM 815 C C . GLY A 1 107 ? -13.506 -3.770 10.103 1.00 94.94 107 GLY A C 1
ATOM 816 O O . GLY A 1 107 ? -13.875 -2.891 9.323 1.00 94.94 107 GLY A O 1
ATOM 817 N N . ASP A 1 108 ? -12.911 -3.489 11.262 1.00 95.31 108 ASP A N 1
ATOM 818 C CA . ASP A 1 108 ? -12.712 -2.115 11.722 1.00 95.31 108 ASP A CA 1
ATOM 819 C C . ASP A 1 108 ? -11.558 -1.977 12.722 1.00 95.31 108 ASP A C 1
ATOM 821 O O . ASP A 1 108 ? -11.085 -2.964 13.300 1.00 95.31 108 ASP A O 1
ATOM 825 N N . ILE A 1 109 ? -11.133 -0.730 12.933 1.00 95.62 109 ILE A N 1
ATOM 826 C CA . ILE A 1 109 ? -10.281 -0.319 14.050 1.00 95.62 109 ILE A CA 1
ATOM 827 C C . ILE A 1 109 ? -11.021 0.754 14.852 1.00 95.62 109 ILE A C 1
ATOM 829 O O . ILE A 1 109 ? -11.371 1.802 14.308 1.00 95.62 109 ILE A O 1
ATOM 833 N N . THR A 1 110 ? -11.227 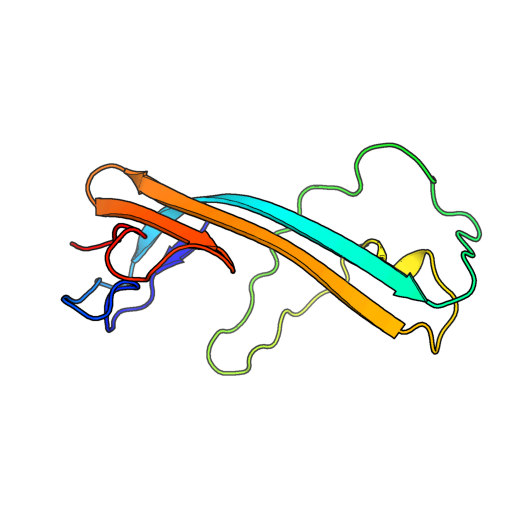0.498 16.143 1.00 93.31 110 THR A N 1
ATOM 834 C CA . THR A 1 110 ? -11.953 1.372 17.080 1.00 93.31 110 THR A CA 1
ATOM 835 C C . THR A 1 110 ? -11.262 1.418 18.444 1.00 93.31 110 THR A C 1
ATOM 837 O O . THR A 1 110 ? -10.363 0.623 18.714 1.00 93.31 110 THR A O 1
ATOM 840 N N . ASP A 1 111 ? -11.699 2.317 19.326 1.00 84.81 111 ASP A N 1
ATOM 841 C CA . ASP A 1 111 ? -11.214 2.406 20.715 1.00 84.81 111 ASP A CA 1
ATOM 842 C C . ASP A 1 111 ? -11.713 1.277 21.630 1.00 84.81 111 ASP A C 1
ATOM 844 O O . ASP A 1 111 ? -12.855 0.800 21.425 1.00 84.81 111 ASP A O 1
#

Organism: NCBI:txid1797692